Protein AF-A0A429VBU9-F1 (afdb_monomer_lite)

Structure (mmCIF, N/CA/C/O backbone):
data_AF-A0A429VBU9-F1
#
_entry.id   AF-A0A429VBU9-F1
#
loop_
_atom_site.group_PDB
_atom_site.id
_atom_site.type_symbol
_atom_site.label_atom_id
_atom_site.label_alt_id
_atom_site.label_comp_id
_atom_site.label_asym_id
_atom_site.label_entity_id
_atom_site.label_seq_id
_atom_site.pdbx_PDB_ins_code
_atom_site.Cartn_x
_atom_site.Cartn_y
_atom_site.Cartn_z
_atom_site.occupancy
_atom_site.B_iso_or_equiv
_atom_site.auth_seq_id
_atom_site.auth_comp_id
_atom_site.auth_asym_id
_atom_site.auth_atom_id
_atom_site.pdbx_PDB_model_num
ATOM 1 N N . MET A 1 1 ? -16.318 10.404 23.886 1.00 62.88 1 MET A N 1
ATOM 2 C CA . MET A 1 1 ? -15.379 9.603 23.080 1.00 62.88 1 MET A CA 1
ATOM 3 C C . MET A 1 1 ? -14.996 8.346 23.843 1.00 62.88 1 MET A C 1
ATOM 5 O O . MET A 1 1 ? -14.113 8.366 24.699 1.00 62.88 1 MET A O 1
ATOM 9 N N . ASN A 1 2 ? -15.727 7.277 23.570 1.00 84.94 2 ASN A N 1
ATOM 10 C CA . ASN A 1 2 ? -15.573 5.945 24.124 1.00 84.94 2 ASN A CA 1
ATOM 11 C C . ASN A 1 2 ? -14.373 5.230 23.487 1.00 84.94 2 ASN A C 1
ATOM 13 O O . ASN A 1 2 ? -13.855 5.623 22.441 1.00 84.94 2 ASN A O 1
ATOM 17 N N . LYS A 1 3 ? -13.912 4.152 24.127 1.00 84.88 3 LYS A N 1
ATOM 18 C CA . LYS A 1 3 ? -12.724 3.388 23.708 1.00 84.88 3 LYS A CA 1
ATOM 19 C C . LYS A 1 3 ? -12.797 2.904 22.251 1.00 84.88 3 LYS A C 1
ATOM 21 O O . LYS A 1 3 ? -11.778 2.919 21.572 1.00 84.88 3 LYS A O 1
ATOM 26 N N . GLN A 1 4 ? -13.977 2.504 21.776 1.00 85.94 4 GLN A N 1
ATOM 27 C CA . GLN A 1 4 ? -14.181 2.074 20.387 1.00 85.94 4 GLN A CA 1
ATOM 28 C C . GLN A 1 4 ? -14.011 3.225 19.396 1.00 85.94 4 GLN A C 1
ATOM 30 O O . GLN A 1 4 ? -13.299 3.055 18.417 1.00 85.94 4 GLN A O 1
ATOM 35 N N . GLU A 1 5 ? -14.572 4.405 19.676 1.00 86.31 5 GLU A N 1
ATOM 36 C CA . GLU A 1 5 ? -14.433 5.587 18.809 1.00 86.31 5 GLU A CA 1
ATOM 37 C C . GLU A 1 5 ? -12.957 5.973 18.620 1.00 86.31 5 GLU A C 1
ATOM 39 O O . GLU A 1 5 ? -12.538 6.292 17.514 1.00 86.31 5 GLU A O 1
ATOM 44 N N . ARG A 1 6 ? -12.134 5.845 19.672 1.00 88.25 6 ARG A N 1
ATOM 45 C CA . ARG A 1 6 ? -10.679 6.066 19.576 1.00 88.25 6 ARG A CA 1
ATOM 46 C C . ARG A 1 6 ? -9.987 5.051 18.668 1.00 88.25 6 ARG A C 1
ATOM 48 O O . ARG A 1 6 ? -9.113 5.425 17.900 1.00 88.25 6 ARG A O 1
ATOM 55 N N . LEU A 1 7 ? -10.363 3.775 18.763 1.00 88.88 7 LEU A N 1
ATOM 56 C CA . LEU A 1 7 ? -9.795 2.722 17.916 1.00 88.88 7 LEU A CA 1
ATOM 57 C C . LEU A 1 7 ? -10.203 2.899 16.449 1.00 88.88 7 LEU A C 1
ATOM 59 O O . LEU A 1 7 ? -9.385 2.645 15.571 1.00 88.88 7 LEU A O 1
ATOM 63 N N . TYR A 1 8 ? -11.428 3.368 16.193 1.00 86.75 8 TYR A N 1
ATOM 64 C CA . TYR A 1 8 ? -11.877 3.746 14.853 1.00 86.75 8 TYR A CA 1
ATOM 65 C C . TYR A 1 8 ? -11.050 4.902 14.292 1.00 86.75 8 TYR A C 1
ATOM 67 O O . TYR A 1 8 ? -10.500 4.769 13.206 1.00 86.75 8 TYR A O 1
ATOM 75 N N . GLN A 1 9 ? -10.877 5.986 15.053 1.00 89.94 9 GLN A N 1
ATOM 76 C CA . GLN A 1 9 ? -10.048 7.119 14.624 1.00 89.94 9 GLN A CA 1
ATOM 77 C C . GLN A 1 9 ? -8.598 6.709 14.346 1.00 89.94 9 GLN A C 1
ATOM 79 O O . GLN A 1 9 ? -8.028 7.121 13.343 1.00 89.94 9 GLN A O 1
ATOM 84 N N . GLN A 1 10 ? -8.016 5.852 15.190 1.00 90.25 10 GLN A N 1
ATOM 85 C CA . GLN A 1 10 ? -6.667 5.325 14.968 1.00 90.25 10 GLN A CA 1
ATOM 86 C C . GLN A 1 10 ? -6.577 4.460 13.706 1.00 90.25 10 GLN A C 1
ATOM 88 O O . GLN A 1 10 ? -5.595 4.552 12.976 1.00 90.25 10 GLN A O 1
ATOM 93 N N . ALA A 1 11 ? -7.585 3.625 13.437 1.00 89.12 11 ALA A N 1
ATOM 94 C CA . ALA A 1 11 ? -7.634 2.843 12.206 1.00 89.12 11 ALA A CA 1
ATOM 95 C C . ALA A 1 11 ? -7.727 3.757 10.975 1.00 89.12 11 ALA A C 1
ATOM 97 O O . ALA A 1 11 ? -6.965 3.572 10.033 1.00 89.12 11 ALA A O 1
ATOM 98 N N . GLU A 1 12 ? -8.596 4.771 11.004 1.00 90.56 12 GLU A N 1
ATOM 99 C CA . GLU A 1 12 ? -8.728 5.743 9.914 1.00 90.56 12 GLU A CA 1
ATOM 100 C C . GLU A 1 12 ? -7.442 6.536 9.670 1.00 90.56 12 GLU A C 1
ATOM 102 O O . GLU A 1 12 ? -7.082 6.781 8.521 1.00 90.56 12 GLU A O 1
ATOM 107 N N . GLU A 1 13 ? -6.740 6.938 10.728 1.00 92.50 13 GLU A N 1
ATOM 108 C CA . GLU A 1 13 ? -5.479 7.669 10.612 1.00 92.50 13 GLU A CA 1
ATOM 109 C C . GLU A 1 13 ? -4.388 6.806 9.967 1.00 92.50 13 GLU A C 1
ATOM 111 O O . GLU A 1 13 ? -3.753 7.240 9.006 1.00 92.50 13 GLU A O 1
ATOM 116 N N . LEU A 1 14 ? -4.261 5.546 10.392 1.00 93.69 14 LEU A N 1
ATOM 117 C CA . LEU A 1 14 ? -3.352 4.586 9.761 1.00 93.69 14 LEU A CA 1
ATOM 118 C C . LEU A 1 14 ? -3.740 4.283 8.307 1.00 93.69 14 LEU A C 1
ATOM 120 O O . LEU A 1 14 ? -2.869 4.139 7.455 1.00 93.69 14 LEU A O 1
ATOM 124 N N . GLU A 1 15 ? -5.036 4.203 7.992 1.00 92.81 15 GLU A N 1
ATOM 125 C CA . GLU A 1 15 ? -5.511 4.032 6.613 1.00 92.81 15 GLU A CA 1
ATOM 126 C C . GLU A 1 15 ? -5.174 5.242 5.729 1.00 92.81 15 GLU A C 1
ATOM 128 O O . GLU A 1 15 ? -4.880 5.073 4.542 1.00 92.81 15 GLU A O 1
ATOM 133 N N . ARG A 1 16 ? -5.203 6.465 6.274 1.00 93.00 16 ARG A N 1
ATOM 134 C CA . ARG A 1 16 ? -4.751 7.669 5.556 1.00 93.00 16 ARG A CA 1
ATOM 135 C C . ARG A 1 16 ? -3.245 7.642 5.337 1.00 93.00 16 ARG A C 1
ATOM 137 O O . ARG A 1 16 ? -2.806 7.890 4.218 1.00 93.00 16 ARG A O 1
ATOM 144 N N . GLU A 1 17 ? -2.473 7.297 6.363 1.00 94.25 17 GLU A N 1
ATOM 145 C CA . GLU A 1 17 ? -1.019 7.156 6.259 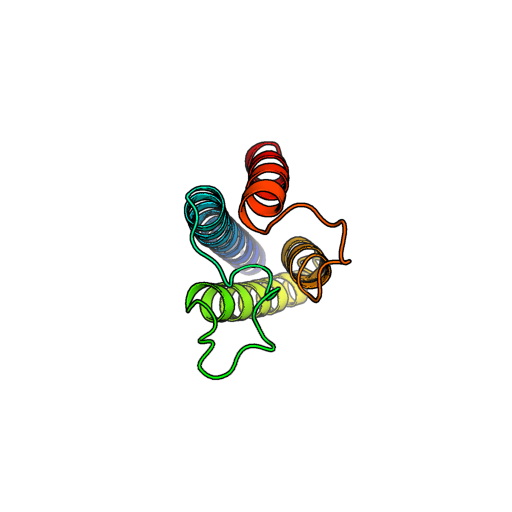1.00 94.25 17 GLU A CA 1
ATOM 146 C C . GLU A 1 17 ? -0.639 6.113 5.200 1.00 94.25 17 GLU A C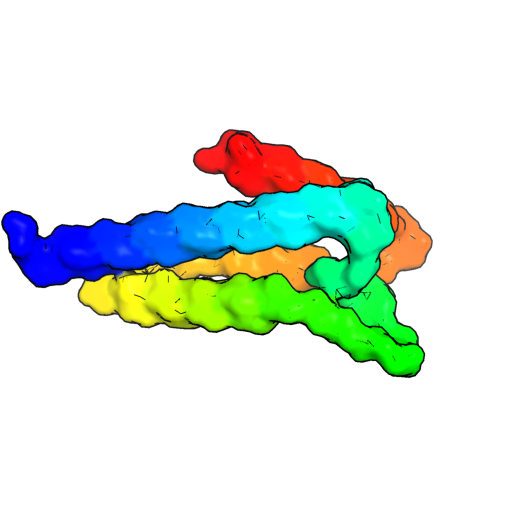 1
ATOM 148 O O . GLU A 1 17 ? 0.154 6.400 4.305 1.00 94.25 17 GLU A O 1
ATOM 153 N N . TYR A 1 18 ? -1.297 4.950 5.212 1.00 94.50 18 TYR A N 1
ATOM 154 C CA . TYR A 1 18 ? -1.120 3.916 4.194 1.00 94.50 18 TYR A CA 1
ATOM 155 C C . TYR A 1 18 ? -1.378 4.447 2.782 1.00 94.50 18 TYR A C 1
ATOM 157 O O . TYR A 1 18 ? -0.570 4.221 1.882 1.00 94.50 18 TYR A O 1
ATOM 165 N N . ARG A 1 19 ? -2.480 5.181 2.571 1.00 92.94 19 ARG A N 1
ATOM 166 C CA . ARG A 1 19 ? -2.793 5.774 1.260 1.00 92.94 19 ARG A CA 1
ATOM 167 C C . ARG A 1 19 ? -1.726 6.773 0.816 1.00 92.94 19 ARG A C 1
ATOM 169 O O . ARG A 1 19 ? -1.371 6.769 -0.359 1.00 92.94 19 ARG A O 1
ATOM 176 N N . ILE A 1 20 ? -1.196 7.596 1.721 1.00 93.75 20 ILE A N 1
ATOM 177 C CA . ILE A 1 20 ? -0.141 8.576 1.411 1.00 93.75 20 ILE A CA 1
ATOM 178 C C . ILE A 1 20 ? 1.150 7.869 0.991 1.00 93.75 20 ILE A C 1
ATOM 180 O O . ILE A 1 20 ? 1.721 8.213 -0.048 1.00 93.75 20 ILE A O 1
ATOM 184 N N . VAL A 1 21 ? 1.583 6.861 1.757 1.00 93.62 21 VAL A N 1
ATOM 185 C CA . VAL A 1 21 ? 2.782 6.069 1.441 1.00 93.62 21 VAL A CA 1
ATOM 186 C C . VAL A 1 21 ? 2.605 5.361 0.098 1.00 93.62 21 VAL A C 1
ATOM 188 O O . VAL A 1 21 ? 3.476 5.457 -0.763 1.00 93.62 21 VAL A O 1
ATOM 191 N N . LEU A 1 22 ? 1.450 4.725 -0.124 1.00 93.69 22 LEU A N 1
ATOM 192 C CA . LEU A 1 22 ? 1.160 4.016 -1.370 1.00 93.69 22 LEU A CA 1
ATOM 193 C C . LEU A 1 22 ? 1.143 4.969 -2.570 1.00 93.69 22 LEU A C 1
ATOM 195 O O . LEU A 1 22 ? 1.766 4.686 -3.586 1.00 93.69 22 LEU A O 1
ATOM 199 N N . THR A 1 23 ? 0.467 6.111 -2.456 1.00 93.31 23 THR A N 1
ATOM 200 C CA . THR A 1 23 ? 0.361 7.104 -3.540 1.00 93.31 23 THR A CA 1
ATOM 201 C C . THR A 1 23 ? 1.726 7.695 -3.883 1.00 93.31 23 THR A C 1
ATOM 203 O O . THR A 1 23 ? 2.052 7.846 -5.058 1.00 93.31 23 THR A O 1
ATOM 206 N N . THR A 1 24 ? 2.552 7.980 -2.872 1.00 92.50 24 THR A N 1
ATOM 207 C CA . THR A 1 24 ? 3.929 8.456 -3.073 1.00 92.50 24 THR A CA 1
ATOM 208 C C . THR A 1 24 ? 4.758 7.414 -3.815 1.00 92.50 24 THR A C 1
ATOM 210 O O . THR A 1 24 ? 5.330 7.723 -4.858 1.00 92.50 24 THR A O 1
ATOM 213 N N . ALA A 1 25 ? 4.743 6.165 -3.342 1.00 91.50 25 ALA A N 1
ATOM 214 C CA . ALA A 1 25 ? 5.483 5.077 -3.970 1.00 91.50 25 ALA A CA 1
ATOM 215 C C . ALA A 1 25 ? 5.030 4.834 -5.422 1.00 91.50 25 ALA A C 1
ATOM 217 O O . ALA A 1 25 ? 5.860 4.678 -6.319 1.00 91.50 25 ALA A O 1
ATOM 218 N N . LEU A 1 26 ? 3.716 4.853 -5.678 1.00 92.00 26 LEU A N 1
ATOM 219 C CA . LEU A 1 26 ? 3.141 4.724 -7.020 1.00 92.00 26 LEU A CA 1
ATOM 220 C C . LEU A 1 26 ? 3.554 5.880 -7.934 1.00 92.00 26 LEU A C 1
ATOM 222 O O . LEU A 1 26 ? 3.907 5.641 -9.084 1.00 92.00 26 LEU A O 1
ATOM 226 N N . SER A 1 27 ? 3.548 7.116 -7.434 1.00 91.94 27 SER A N 1
ATOM 227 C CA . SER A 1 27 ? 3.982 8.296 -8.191 1.00 91.94 27 SER A CA 1
ATOM 228 C C . SER A 1 27 ? 5.454 8.190 -8.598 1.00 91.94 27 SER A C 1
ATOM 230 O O . SER A 1 27 ? 5.810 8.420 -9.752 1.00 91.94 27 SER A O 1
ATOM 232 N N . GLU A 1 28 ? 6.320 7.762 -7.679 1.00 90.75 28 GLU A N 1
ATOM 233 C CA . GLU A 1 28 ? 7.739 7.551 -7.969 1.00 90.75 28 GLU A CA 1
ATOM 234 C C . GLU A 1 28 ? 7.955 6.393 -8.951 1.00 90.75 28 GLU A C 1
ATOM 236 O O . GLU A 1 28 ? 8.826 6.470 -9.819 1.00 90.75 28 GLU A O 1
ATOM 241 N N . CYS A 1 29 ? 7.135 5.342 -8.866 1.00 89.81 29 CYS A N 1
ATOM 242 C CA . CYS A 1 29 ? 7.160 4.242 -9.823 1.00 89.81 29 CYS A CA 1
ATOM 243 C C . CYS A 1 29 ? 6.706 4.681 -11.224 1.00 89.81 29 CYS A C 1
ATOM 245 O O . CYS A 1 29 ? 7.379 4.389 -12.214 1.00 89.81 29 CYS A O 1
ATOM 247 N N . ALA A 1 30 ? 5.640 5.480 -11.309 1.00 88.75 30 ALA A N 1
ATOM 248 C CA . ALA A 1 30 ? 5.184 6.113 -12.546 1.00 88.75 30 ALA A CA 1
ATOM 249 C C . ALA A 1 30 ? 6.248 7.051 -13.144 1.00 88.75 30 ALA A C 1
ATOM 251 O O . ALA A 1 30 ? 6.415 7.103 -14.361 1.00 88.75 30 ALA A O 1
ATOM 252 N N . ALA A 1 31 ? 7.035 7.727 -12.300 1.00 87.62 31 ALA A N 1
ATOM 253 C CA . ALA A 1 31 ? 8.172 8.551 -12.715 1.00 87.62 31 ALA A CA 1
ATOM 254 C C . ALA A 1 31 ? 9.398 7.739 -13.185 1.00 87.62 31 ALA A C 1
ATOM 256 O O . ALA A 1 31 ? 10.394 8.323 -13.613 1.00 87.62 31 ALA A O 1
ATOM 257 N N . GLY A 1 32 ? 9.339 6.404 -13.128 1.00 83.62 32 GLY A N 1
ATOM 258 C CA . GLY A 1 32 ? 10.391 5.518 -13.618 1.00 83.62 32 GLY A CA 1
ATOM 259 C C . GLY A 1 32 ? 11.250 4.877 -12.531 1.00 83.62 32 GLY A C 1
ATOM 260 O O . GLY A 1 32 ? 12.324 4.373 -12.858 1.00 83.62 32 GLY A O 1
ATOM 261 N N . ARG A 1 33 ? 10.817 4.859 -11.260 1.00 82.62 33 ARG A N 1
ATOM 262 C CA . ARG A 1 33 ? 11.398 3.973 -10.235 1.00 82.62 33 ARG A CA 1
ATOM 263 C C . ARG A 1 33 ? 10.878 2.547 -10.429 1.00 82.62 33 ARG A C 1
ATOM 265 O O . ARG A 1 33 ? 9.681 2.327 -10.561 1.00 82.62 33 ARG A O 1
ATOM 272 N N . TRP A 1 34 ? 11.776 1.570 -10.417 1.00 79.75 34 TRP A N 1
ATOM 273 C CA . TRP A 1 34 ? 11.425 0.156 -10.573 1.00 79.75 34 TRP A CA 1
ATOM 274 C C . TRP A 1 34 ? 11.532 -0.569 -9.230 1.00 79.75 34 TRP A C 1
ATOM 276 O O . TRP A 1 34 ? 12.319 -0.174 -8.372 1.00 79.75 34 TRP A O 1
ATOM 286 N N . GLY A 1 35 ? 10.757 -1.637 -9.067 1.00 81.38 35 GLY A N 1
ATOM 287 C CA . GLY A 1 35 ? 10.735 -2.507 -7.895 1.00 81.38 35 GLY A CA 1
ATOM 288 C C . GLY A 1 35 ? 9.476 -2.411 -7.035 1.00 81.38 35 GLY A C 1
ATOM 289 O O . GLY A 1 35 ? 9.310 -3.167 -6.081 1.00 81.38 35 GLY A O 1
ATOM 290 N N . LEU A 1 36 ? 8.533 -1.528 -7.356 1.00 85.44 36 LEU A N 1
ATOM 291 C CA . LEU A 1 36 ? 7.298 -1.470 -6.572 1.00 85.44 36 LEU A CA 1
ATOM 292 C C . LEU A 1 36 ? 6.421 -2.708 -6.822 1.00 85.44 36 LEU A C 1
ATOM 294 O O . LEU A 1 36 ? 5.869 -3.286 -5.885 1.00 85.44 36 LEU A O 1
ATOM 298 N N . PHE A 1 37 ? 6.344 -3.155 -8.079 1.00 85.94 37 PHE A N 1
ATOM 299 C CA . PHE A 1 37 ? 5.549 -4.322 -8.471 1.00 85.94 37 PHE A CA 1
ATOM 300 C C . PHE A 1 37 ? 6.343 -5.630 -8.502 1.00 85.94 37 PHE A C 1
ATOM 302 O O . PHE A 1 37 ? 5.747 -6.705 -8.533 1.00 85.94 37 PHE A O 1
ATOM 309 N N . GLY A 1 38 ? 7.671 -5.564 -8.390 1.00 79.00 38 GLY A N 1
ATOM 310 C CA . GLY A 1 38 ? 8.526 -6.745 -8.285 1.00 79.00 38 GLY A CA 1
ATOM 311 C C . GLY A 1 38 ? 8.753 -7.463 -9.615 1.00 79.00 38 GLY A C 1
ATOM 312 O O . GLY A 1 38 ? 9.144 -8.628 -9.614 1.00 79.00 38 GLY A O 1
ATOM 313 N N . HIS A 1 39 ? 8.578 -6.791 -10.760 1.00 77.69 39 HIS A N 1
ATOM 314 C CA . HIS A 1 39 ? 8.871 -7.386 -12.073 1.00 77.69 39 HIS A CA 1
ATOM 315 C C . HIS A 1 39 ? 10.345 -7.805 -12.175 1.00 77.69 39 HIS A C 1
ATOM 317 O O . HIS A 1 39 ? 10.677 -8.807 -12.809 1.00 77.69 39 HIS A O 1
ATOM 323 N N . ASN A 1 40 ? 11.217 -7.075 -11.478 1.00 70.75 40 ASN A N 1
ATOM 324 C CA . ASN A 1 40 ? 12.658 -7.292 -11.423 1.00 70.75 40 ASN A CA 1
ATOM 325 C C . ASN A 1 40 ? 13.127 -8.102 -10.203 1.00 70.75 40 ASN A C 1
ATOM 327 O O . ASN A 1 40 ? 14.332 -8.221 -10.010 1.00 70.75 40 ASN A O 1
ATOM 331 N N . GLU A 1 41 ? 12.229 -8.689 -9.401 1.00 69.31 41 GLU A N 1
ATOM 332 C CA . GLU A 1 41 ? 12.607 -9.458 -8.195 1.00 69.31 41 GLU A CA 1
ATOM 333 C C . GLU A 1 41 ? 13.550 -10.638 -8.508 1.00 69.31 41 GLU A C 1
ATOM 335 O O . GLU A 1 41 ? 14.349 -11.059 -7.678 1.00 69.31 41 GLU A O 1
ATOM 340 N N . HIS A 1 42 ? 13.509 -11.130 -9.748 1.00 69.44 42 HIS A N 1
ATOM 341 C CA . HIS A 1 42 ? 14.375 -12.192 -10.253 1.00 69.44 42 HIS A CA 1
ATOM 342 C C . HIS A 1 42 ? 15.790 -11.726 -10.658 1.00 69.44 42 HIS A C 1
ATOM 344 O O . HIS A 1 42 ? 16.626 -12.563 -11.003 1.00 69.44 42 HIS A O 1
ATOM 350 N N . LEU A 1 43 ? 16.073 -10.418 -10.665 1.00 70.38 43 LEU A N 1
ATOM 351 C CA . LEU A 1 43 ? 17.391 -9.881 -11.005 1.00 70.38 43 LEU A CA 1
ATOM 352 C C . LEU A 1 43 ? 18.323 -9.938 -9.785 1.00 70.38 43 LEU A C 1
ATOM 354 O O . LEU A 1 43 ? 17.988 -9.484 -8.692 1.00 70.38 43 LEU A O 1
ATOM 358 N N . HIS A 1 44 ? 19.533 -10.469 -9.973 1.00 65.12 44 HIS A N 1
ATOM 359 C CA . HIS A 1 44 ? 20.551 -10.503 -8.921 1.00 65.12 44 HIS A CA 1
ATOM 360 C C . HIS A 1 44 ? 20.941 -9.082 -8.479 1.00 65.12 44 HIS A C 1
ATOM 362 O O . HIS A 1 44 ? 21.333 -8.262 -9.306 1.00 65.12 44 HIS A O 1
ATOM 368 N N . GLY A 1 45 ? 20.869 -8.813 -7.171 1.00 67.44 45 GLY A N 1
ATOM 369 C CA . GLY A 1 45 ? 21.153 -7.491 -6.592 1.00 67.44 45 GLY A CA 1
ATOM 370 C C . GLY A 1 45 ? 19.937 -6.565 -6.503 1.00 67.44 45 GLY A C 1
ATOM 371 O O . GLY A 1 45 ? 20.090 -5.400 -6.149 1.00 67.44 45 GLY A O 1
ATOM 372 N N . TYR A 1 46 ? 18.741 -7.070 -6.811 1.00 70.38 46 TYR A N 1
ATOM 373 C CA . TYR A 1 46 ? 17.496 -6.350 -6.592 1.00 70.38 46 TYR A CA 1
ATOM 374 C C . TYR A 1 46 ? 17.243 -6.114 -5.096 1.00 70.38 46 TYR A C 1
ATOM 376 O O . TYR A 1 46 ? 17.187 -7.058 -4.306 1.00 70.38 46 TYR A O 1
ATOM 384 N N . GLU A 1 47 ? 17.050 -4.850 -4.722 1.00 74.81 47 GLU A N 1
ATOM 385 C CA . GLU A 1 47 ? 16.611 -4.452 -3.389 1.00 74.81 47 GLU A CA 1
ATOM 386 C C . GLU A 1 47 ? 15.171 -3.948 -3.475 1.00 74.81 47 GLU A C 1
ATOM 388 O O . GLU A 1 47 ? 14.842 -3.070 -4.276 1.00 74.81 47 GLU A O 1
ATOM 393 N N . SER A 1 48 ? 14.295 -4.541 -2.665 1.00 77.94 48 SER A N 1
ATOM 394 C CA . SER A 1 48 ? 12.903 -4.107 -2.596 1.00 77.94 48 SER A CA 1
ATOM 395 C C . SER A 1 48 ? 12.828 -2.690 -2.020 1.00 77.94 48 SER A C 1
ATOM 397 O O . SER A 1 48 ? 13.473 -2.435 -1.000 1.00 77.94 48 SER A O 1
ATOM 399 N N . PRO A 1 49 ? 12.013 -1.792 -2.600 1.00 85.19 49 PRO A N 1
ATOM 400 C CA . PRO A 1 49 ? 11.799 -0.465 -2.040 1.00 85.19 49 PRO A CA 1
ATOM 401 C C . PRO A 1 49 ? 11.362 -0.538 -0.570 1.00 85.19 49 PRO A C 1
ATOM 403 O O . PRO A 1 49 ? 10.529 -1.375 -0.200 1.00 85.19 49 PRO A O 1
ATOM 406 N N . LYS A 1 50 ? 11.913 0.340 0.278 1.00 88.06 50 LYS A N 1
ATOM 407 C CA . LYS A 1 50 ? 11.611 0.382 1.721 1.00 88.06 50 LYS A CA 1
ATOM 408 C C . LYS A 1 50 ? 10.111 0.563 1.976 1.00 88.06 50 LYS A C 1
ATOM 410 O O . LYS A 1 50 ? 9.569 0.010 2.934 1.00 88.06 50 LYS A O 1
ATOM 415 N N . GLU A 1 51 ? 9.441 1.284 1.087 1.00 90.31 51 GLU A N 1
ATOM 416 C CA . GLU A 1 51 ? 8.015 1.577 1.108 1.00 90.31 51 GLU A CA 1
ATOM 417 C C . GLU A 1 51 ? 7.176 0.295 1.172 1.00 90.31 51 GLU A C 1
ATOM 419 O O . GLU A 1 51 ? 6.152 0.278 1.843 1.00 90.31 51 GLU A O 1
ATOM 424 N N . LEU A 1 52 ? 7.618 -0.817 0.570 1.00 89.19 52 LEU A N 1
ATOM 425 C CA . LEU A 1 52 ? 6.918 -2.105 0.674 1.00 89.19 52 LEU A CA 1
ATOM 426 C C . LEU A 1 52 ? 6.897 -2.646 2.109 1.00 89.19 52 LEU A C 1
ATOM 428 O O . LEU A 1 52 ? 5.898 -3.221 2.551 1.00 89.19 52 LEU A O 1
ATOM 432 N N . GLY A 1 53 ? 7.994 -2.459 2.845 1.00 90.56 53 GLY A N 1
ATOM 433 C CA . GLY A 1 53 ? 8.076 -2.802 4.262 1.00 90.56 53 GLY A CA 1
ATOM 434 C C . GLY A 1 53 ? 7.156 -1.923 5.105 1.00 90.56 53 GLY A C 1
ATOM 435 O O . GLY A 1 53 ? 6.408 -2.439 5.939 1.00 90.56 53 GLY A O 1
ATOM 436 N N . ASP A 1 54 ? 7.158 -0.617 4.835 1.00 92.50 54 ASP A N 1
ATOM 437 C CA . ASP A 1 54 ? 6.308 0.356 5.528 1.00 92.50 54 ASP A CA 1
ATOM 438 C C . ASP A 1 54 ? 4.815 0.073 5.267 1.00 92.50 54 ASP A C 1
ATOM 440 O O . ASP A 1 54 ? 4.024 -0.013 6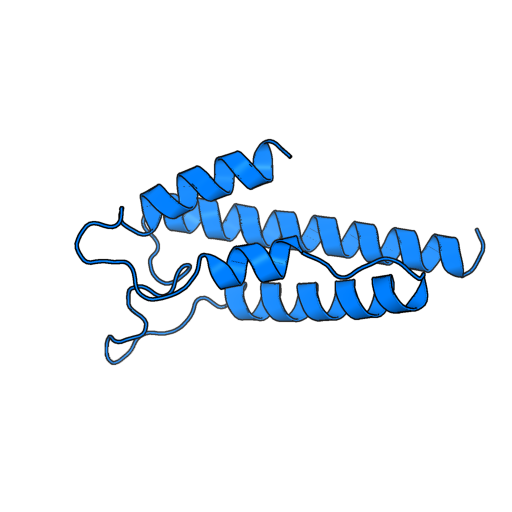.208 1.00 92.50 54 ASP A O 1
ATOM 444 N N . LEU A 1 55 ? 4.431 -0.194 4.013 1.00 93.75 55 LEU A N 1
ATOM 445 C CA . LEU A 1 55 ? 3.069 -0.576 3.623 1.00 93.75 55 LEU A CA 1
ATOM 446 C C . LEU A 1 55 ? 2.617 -1.859 4.323 1.00 93.75 55 LEU A C 1
ATOM 448 O O . LEU A 1 55 ? 1.514 -1.905 4.870 1.00 93.75 55 LEU A O 1
ATOM 452 N N . ARG A 1 56 ? 3.466 -2.894 4.369 1.00 93.44 56 ARG A N 1
ATOM 453 C CA . ARG A 1 56 ? 3.154 -4.144 5.078 1.00 93.44 56 ARG A CA 1
ATOM 454 C C . ARG A 1 56 ? 2.957 -3.906 6.576 1.00 93.44 56 ARG A C 1
ATOM 456 O O . ARG A 1 56 ? 2.017 -4.445 7.164 1.00 93.44 56 ARG A O 1
ATOM 463 N N . ALA A 1 57 ? 3.818 -3.105 7.201 1.00 93.94 57 ALA A N 1
ATOM 464 C CA . ALA A 1 57 ? 3.715 -2.780 8.622 1.00 93.94 57 ALA A CA 1
ATOM 465 C C . ALA A 1 57 ? 2.423 -2.008 8.939 1.00 93.94 57 ALA A C 1
ATOM 467 O O . ALA A 1 57 ? 1.713 -2.356 9.890 1.00 93.94 57 ALA A O 1
ATOM 468 N N . LEU A 1 58 ? 2.084 -1.017 8.109 1.00 94.69 58 LEU A N 1
ATOM 469 C CA . LEU A 1 58 ? 0.852 -0.238 8.215 1.00 94.69 58 LEU A CA 1
ATOM 470 C C . LEU A 1 58 ? -0.387 -1.118 8.017 1.00 94.69 58 LEU A C 1
ATOM 472 O O . LEU A 1 58 ? -1.277 -1.105 8.863 1.00 94.69 58 LEU A O 1
ATOM 476 N N . ALA A 1 59 ? -0.423 -1.962 6.983 1.00 94.06 59 ALA A N 1
ATOM 477 C CA . ALA A 1 59 ? -1.535 -2.881 6.739 1.00 94.06 59 ALA A CA 1
ATOM 478 C C . ALA A 1 59 ? -1.770 -3.845 7.913 1.00 94.06 59 ALA A C 1
ATOM 480 O O . ALA A 1 59 ? -2.906 -4.056 8.345 1.00 94.06 59 ALA A O 1
ATOM 481 N N . GLN A 1 60 ? -0.696 -4.393 8.493 1.00 94.19 60 GLN A N 1
ATOM 482 C CA . GLN A 1 60 ? -0.795 -5.222 9.694 1.00 94.19 60 GLN A CA 1
ATOM 483 C C . GLN A 1 60 ? -1.328 -4.431 10.893 1.00 94.19 60 GLN A C 1
ATOM 485 O O . GLN A 1 60 ? -2.137 -4.957 11.660 1.00 94.19 60 GLN A O 1
ATOM 490 N N . ALA A 1 61 ? -0.892 -3.182 11.076 1.00 93.88 61 ALA A N 1
ATOM 491 C CA . ALA A 1 61 ? -1.410 -2.323 12.133 1.00 93.88 61 ALA A CA 1
ATOM 492 C C . ALA A 1 61 ? -2.909 -2.054 11.941 1.00 93.88 61 ALA A C 1
ATOM 494 O O . ALA A 1 61 ? -3.681 -2.334 12.859 1.00 93.88 61 ALA A O 1
ATOM 495 N N . ILE A 1 62 ? -3.325 -1.624 10.748 1.00 93.75 62 ILE A N 1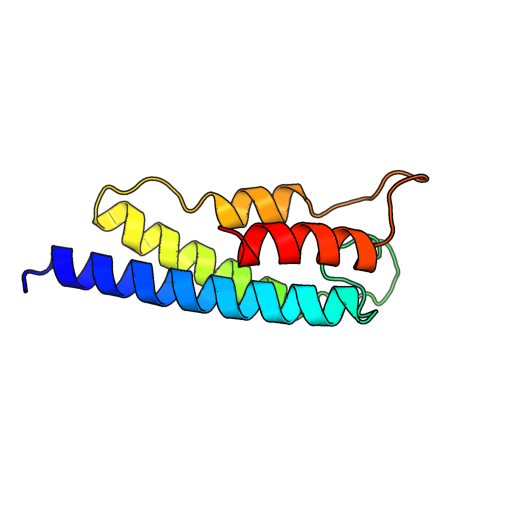
ATOM 496 C CA . ILE A 1 62 ? -4.728 -1.374 10.385 1.00 93.75 62 ILE A CA 1
ATOM 497 C C . ILE A 1 62 ? -5.581 -2.611 10.678 1.00 93.75 62 ILE A C 1
ATOM 499 O O . ILE A 1 62 ? -6.577 -2.513 11.394 1.00 93.75 62 ILE A O 1
ATOM 503 N N . ASN A 1 63 ? -5.161 -3.792 10.215 1.00 93.44 63 ASN A N 1
ATOM 504 C CA . ASN A 1 63 ? -5.883 -5.043 10.458 1.00 93.44 63 ASN A CA 1
ATOM 505 C C . ASN A 1 63 ? -6.028 -5.363 11.953 1.00 93.44 63 ASN A C 1
ATOM 507 O O . ASN A 1 63 ? -7.102 -5.779 12.389 1.00 93.44 63 ASN A O 1
ATOM 511 N N . ARG A 1 64 ? -4.995 -5.115 12.773 1.00 92.31 64 ARG A N 1
ATOM 512 C CA . ARG A 1 64 ? -5.091 -5.285 14.235 1.00 92.31 64 ARG A CA 1
ATOM 513 C C . ARG A 1 64 ? -6.116 -4.342 14.864 1.00 92.31 64 ARG A C 1
ATOM 515 O O . ARG A 1 64 ? -6.811 -4.754 15.793 1.00 92.31 64 ARG A O 1
ATOM 522 N N . PHE A 1 65 ? -6.205 -3.094 14.404 1.00 90.69 65 PHE A N 1
ATOM 523 C CA . PHE A 1 65 ? -7.193 -2.139 14.912 1.00 90.69 65 PHE A CA 1
ATOM 524 C C . PHE A 1 65 ? -8.606 -2.485 14.440 1.00 90.69 65 PHE A C 1
ATOM 526 O O . PHE A 1 65 ? -9.500 -2.599 15.278 1.00 90.69 65 PHE A O 1
ATOM 533 N N . ARG A 1 66 ? -8.790 -2.757 13.143 1.00 90.94 66 ARG A N 1
ATOM 534 C CA . ARG A 1 66 ? -10.069 -3.169 12.545 1.00 90.94 66 ARG A CA 1
ATOM 535 C C . ARG A 1 66 ? -10.648 -4.421 13.201 1.00 90.94 66 ARG A C 1
ATOM 537 O O . ARG A 1 66 ? -11.808 -4.409 13.610 1.00 90.94 66 ARG A O 1
ATOM 544 N N . ALA A 1 67 ? -9.823 -5.442 13.439 1.00 91.06 67 ALA A N 1
ATOM 545 C CA . ALA A 1 67 ? -10.244 -6.654 14.141 1.00 91.06 67 ALA A CA 1
ATOM 546 C C . ALA A 1 67 ? -10.767 -6.372 15.563 1.00 91.06 67 ALA A C 1
ATOM 548 O O . ALA A 1 67 ? -11.728 -6.996 16.005 1.00 91.06 67 ALA A O 1
ATOM 549 N N . ARG A 1 68 ? -10.181 -5.401 16.281 1.00 88.94 68 ARG A N 1
ATOM 550 C CA . ARG A 1 68 ? -10.624 -5.015 17.637 1.00 88.94 68 ARG A CA 1
ATOM 551 C C . ARG A 1 68 ? -11.958 -4.272 17.656 1.00 88.94 68 ARG A C 1
ATOM 553 O O . ARG A 1 68 ? -12.613 -4.263 18.695 1.00 88.94 68 ARG A O 1
ATOM 560 N N . VAL A 1 69 ? -12.339 -3.633 16.551 1.00 87.25 69 VAL A N 1
ATOM 561 C CA . VAL A 1 69 ? -13.609 -2.901 16.423 1.00 87.25 69 VAL A CA 1
ATOM 562 C C . VAL A 1 69 ? -14.668 -3.662 15.621 1.00 87.25 69 VAL A C 1
ATOM 564 O O . VAL A 1 69 ? -15.774 -3.154 15.457 1.00 87.25 69 VAL A O 1
ATOM 567 N N . GLY A 1 70 ? -14.360 -4.885 15.173 1.00 86.19 70 GLY A N 1
ATOM 568 C CA . GLY A 1 70 ? -15.277 -5.732 14.405 1.00 86.19 70 GLY A CA 1
ATOM 569 C C . GLY A 1 70 ? -15.418 -5.331 12.934 1.00 86.19 70 GLY A C 1
ATOM 570 O O . GLY A 1 70 ? -16.415 -5.674 12.307 1.00 86.19 70 GLY A O 1
ATOM 571 N N . VAL A 1 71 ? -14.443 -4.603 12.384 1.00 86.38 71 VAL A N 1
ATOM 572 C CA . VAL A 1 71 ? -14.384 -4.230 10.964 1.00 86.38 71 VAL A CA 1
ATOM 573 C C . VAL A 1 71 ? -13.603 -5.296 10.195 1.00 86.38 71 VAL A C 1
ATOM 575 O O . VAL A 1 71 ? -12.607 -5.825 10.692 1.00 86.38 71 VAL A O 1
ATOM 578 N N . GLY A 1 72 ? -14.058 -5.612 8.979 1.00 83.81 72 GLY A N 1
ATOM 579 C CA . GLY A 1 72 ? -13.402 -6.572 8.087 1.00 83.81 72 GLY A CA 1
ATOM 580 C C . GLY A 1 72 ? -11.970 -6.172 7.693 1.00 83.81 72 GLY A C 1
ATOM 581 O O . GLY A 1 72 ? -11.556 -5.035 7.928 1.00 83.81 72 GLY A O 1
ATOM 582 N N . PRO A 1 73 ? -11.195 -7.088 7.089 1.00 88.31 73 PRO A N 1
ATOM 583 C CA . PRO A 1 73 ? -9.789 -6.857 6.765 1.00 88.31 73 PRO A CA 1
ATOM 584 C C . PRO A 1 73 ? -9.585 -5.680 5.803 1.00 88.31 73 PRO A C 1
ATOM 586 O O . PRO A 1 73 ? -10.495 -5.237 5.100 1.00 88.31 73 PRO A O 1
ATOM 589 N N . PHE A 1 74 ? -8.373 -5.140 5.800 1.00 90.25 74 PHE A N 1
ATOM 590 C CA . PHE A 1 74 ? -7.965 -4.039 4.943 1.00 90.25 74 PHE A CA 1
ATOM 591 C C . PHE A 1 74 ? -7.634 -4.523 3.526 1.00 90.25 74 PHE A C 1
ATOM 593 O O . PHE A 1 74 ? -6.477 -4.763 3.188 1.00 90.25 74 PHE A O 1
ATOM 600 N N . SER A 1 75 ? -8.672 -4.625 2.695 1.00 89.88 75 SER A N 1
ATOM 601 C CA . SER A 1 75 ? -8.594 -5.179 1.337 1.00 89.88 75 SER A CA 1
ATOM 602 C C . SER A 1 75 ? -7.634 -4.438 0.406 1.00 89.88 75 SER A C 1
ATOM 604 O O . SER A 1 75 ? -7.050 -5.061 -0.470 1.00 89.88 75 SER A O 1
ATOM 606 N N . LEU A 1 76 ? -7.403 -3.134 0.609 1.00 90.88 76 LEU A N 1
ATOM 607 C CA . LEU A 1 76 ? -6.525 -2.354 -0.270 1.00 90.88 76 LEU A CA 1
ATOM 608 C C . LEU A 1 76 ? -5.091 -2.907 -0.309 1.00 90.88 76 LEU A C 1
ATOM 610 O O . LEU A 1 76 ? -4.455 -2.874 -1.360 1.00 90.88 76 LEU A O 1
ATOM 614 N N . HIS A 1 77 ? -4.580 -3.415 0.818 1.00 91.94 77 HIS A N 1
ATOM 615 C CA . HIS A 1 77 ? -3.251 -4.026 0.844 1.00 91.94 77 HIS A CA 1
ATOM 616 C C . HIS A 1 77 ? -3.218 -5.360 0.106 1.00 91.94 77 HIS A C 1
ATOM 618 O O . HIS A 1 77 ? -2.308 -5.583 -0.686 1.00 91.94 77 HIS A O 1
ATOM 624 N N . ASP A 1 78 ? -4.225 -6.205 0.316 1.00 90.12 78 ASP A N 1
ATOM 625 C CA . ASP A 1 78 ? -4.316 -7.506 -0.349 1.00 90.12 78 ASP A CA 1
ATOM 626 C C . ASP A 1 78 ? -4.449 -7.341 -1.869 1.00 90.12 78 ASP A C 1
ATOM 628 O O . ASP A 1 78 ? -3.793 -8.040 -2.637 1.00 90.12 78 ASP A O 1
ATOM 632 N N . GLU A 1 79 ? -5.248 -6.372 -2.314 1.00 91.25 79 GLU A N 1
ATOM 633 C CA . GLU A 1 79 ? -5.397 -6.045 -3.731 1.00 91.25 79 GLU A CA 1
ATOM 634 C C . GLU A 1 79 ? -4.102 -5.497 -4.340 1.00 91.25 79 GLU A C 1
ATOM 636 O O . GLU A 1 79 ? -3.784 -5.815 -5.486 1.00 91.25 79 GLU A O 1
ATOM 641 N N . PHE A 1 80 ? -3.359 -4.672 -3.593 1.00 90.75 80 PHE A N 1
ATOM 642 C CA . PHE A 1 80 ? -2.067 -4.158 -4.042 1.00 90.75 80 PHE A CA 1
ATOM 643 C C . PHE A 1 80 ? -1.039 -5.285 -4.156 1.00 90.75 80 PHE A C 1
ATOM 645 O O . PHE A 1 80 ? -0.414 -5.421 -5.202 1.00 90.75 80 PHE A O 1
ATOM 652 N N . GLU A 1 81 ? -0.909 -6.133 -3.133 1.00 88.56 81 GLU A N 1
ATOM 653 C CA . GLU A 1 81 ? -0.019 -7.299 -3.166 1.00 88.56 81 GLU A CA 1
ATOM 654 C C . GLU A 1 81 ? -0.400 -8.266 -4.296 1.00 88.56 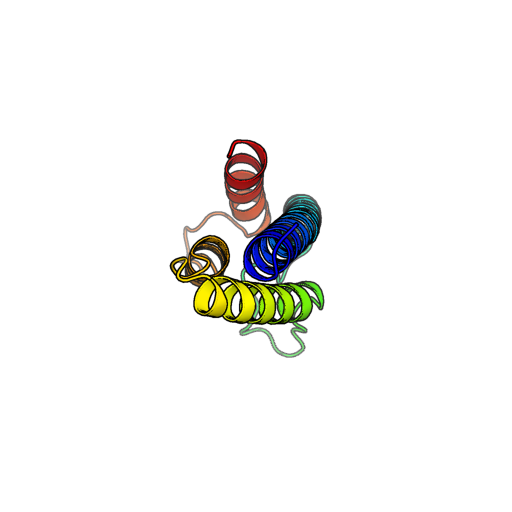81 GLU A C 1
ATOM 656 O O . GLU A 1 81 ? 0.488 -8.790 -4.959 1.00 88.56 81 GLU A O 1
ATOM 661 N N . ALA A 1 82 ? -1.694 -8.457 -4.577 1.00 86.94 82 ALA A N 1
ATOM 662 C CA . ALA A 1 82 ? -2.162 -9.286 -5.690 1.00 86.94 82 ALA A CA 1
ATOM 663 C C . ALA A 1 82 ? -1.831 -8.704 -7.074 1.00 86.94 82 ALA A C 1
ATOM 665 O O . ALA A 1 82 ? -1.743 -9.451 -8.046 1.00 86.94 82 ALA A O 1
ATOM 666 N N . ALA A 1 83 ? -1.654 -7.385 -7.181 1.00 86.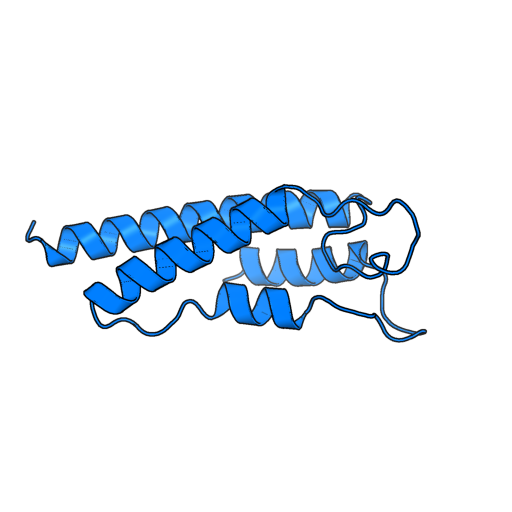25 83 ALA A N 1
ATOM 667 C CA . ALA A 1 83 ? -1.167 -6.758 -8.405 1.00 86.25 83 ALA A CA 1
ATOM 668 C C . ALA A 1 83 ? 0.359 -6.810 -8.543 1.00 86.25 83 ALA A C 1
ATOM 670 O O . ALA A 1 83 ? 0.873 -6.538 -9.627 1.00 86.25 83 ALA A O 1
ATOM 671 N N . ARG A 1 84 ? 1.092 -7.142 -7.476 1.00 86.88 84 ARG A N 1
ATOM 672 C CA . ARG A 1 84 ? 2.534 -7.393 -7.546 1.00 86.88 84 ARG A CA 1
ATOM 673 C C . ARG A 1 84 ? 2.797 -8.801 -8.079 1.00 86.88 84 ARG A C 1
ATOM 675 O O . ARG A 1 84 ? 1.979 -9.706 -7.937 1.00 86.88 84 ARG A O 1
ATOM 682 N N . GLY A 1 85 ? 3.977 -8.999 -8.654 1.00 75.44 85 GLY A N 1
ATOM 683 C CA . GLY A 1 85 ? 4.435 -10.298 -9.133 1.00 75.44 85 GLY A CA 1
ATOM 684 C C . GLY A 1 85 ? 4.958 -10.251 -10.558 1.00 75.44 85 GLY A C 1
ATOM 685 O O . GLY A 1 85 ? 5.196 -9.192 -11.133 1.00 75.44 85 GLY A O 1
ATOM 686 N N . ARG A 1 86 ? 5.189 -11.431 -11.134 1.00 64.38 86 ARG A N 1
ATOM 687 C CA . ARG A 1 86 ? 5.776 -11.535 -12.468 1.00 64.38 86 ARG A CA 1
ATOM 688 C C . ARG A 1 86 ? 4.771 -11.065 -13.517 1.00 64.38 86 ARG A C 1
ATOM 690 O O . ARG A 1 86 ? 3.792 -11.754 -13.783 1.00 64.38 86 ARG A O 1
ATOM 697 N N . ALA A 1 87 ? 5.059 -9.928 -14.136 1.00 67.81 87 ALA A N 1
ATOM 698 C CA . ALA A 1 87 ? 4.375 -9.491 -15.341 1.00 67.81 87 ALA A CA 1
ATOM 699 C C . ALA A 1 87 ? 4.511 -10.542 -16.456 1.00 67.81 87 ALA A C 1
ATOM 701 O O . ALA A 1 87 ? 5.600 -11.077 -16.693 1.00 67.81 87 ALA A O 1
ATOM 702 N N . ASP A 1 88 ? 3.414 -10.804 -17.168 1.00 62.50 88 ASP A N 1
ATOM 703 C CA . ASP A 1 88 ? 3.460 -11.523 -18.440 1.00 62.50 88 ASP A CA 1
ATOM 704 C C . ASP A 1 88 ? 4.366 -10.789 -19.438 1.00 62.50 88 ASP A C 1
ATOM 706 O O . ASP A 1 88 ? 4.532 -9.572 -19.374 1.00 62.50 88 ASP A O 1
ATOM 710 N N . ALA A 1 89 ? 4.915 -11.505 -20.423 1.00 59.94 89 ALA A N 1
ATOM 711 C CA . ALA A 1 89 ? 5.821 -10.926 -21.425 1.00 59.94 89 ALA A CA 1
ATOM 712 C C . ALA A 1 89 ? 5.212 -9.755 -22.234 1.00 59.94 89 ALA A C 1
ATOM 714 O O . ALA A 1 89 ? 5.948 -8.986 -22.844 1.00 59.94 89 ALA A O 1
ATOM 715 N N . ASN A 1 90 ? 3.880 -9.616 -22.225 1.00 64.38 90 ASN A N 1
ATOM 716 C CA . ASN A 1 90 ? 3.131 -8.533 -22.871 1.00 64.38 90 ASN A CA 1
ATOM 717 C C . ASN A 1 90 ? 2.516 -7.536 -21.874 1.00 64.38 90 ASN A C 1
ATOM 719 O O . ASN A 1 90 ? 1.727 -6.676 -22.274 1.00 64.38 90 ASN A O 1
ATOM 723 N N . ALA A 1 91 ? 2.805 -7.669 -20.580 1.00 65.69 91 ALA A N 1
ATOM 724 C CA . ALA A 1 91 ? 2.256 -6.776 -19.578 1.00 65.69 91 ALA A CA 1
ATOM 725 C C . ALA A 1 91 ? 2.857 -5.367 -19.734 1.00 65.69 91 ALA A C 1
ATOM 727 O O . ALA A 1 91 ? 4.043 -5.220 -20.052 1.00 65.69 91 ALA A O 1
ATOM 728 N N . PRO A 1 92 ? 2.057 -4.311 -19.514 1.00 70.44 92 PRO A N 1
ATOM 729 C CA . PRO A 1 92 ? 2.584 -2.958 -19.427 1.00 70.44 92 PRO A CA 1
ATOM 730 C C . PRO A 1 92 ? 3.661 -2.887 -18.334 1.00 70.44 92 PRO A C 1
ATOM 732 O O . PRO A 1 92 ? 3.542 -3.524 -17.290 1.00 70.44 92 PRO A O 1
ATOM 735 N N . GLY A 1 93 ? 4.724 -2.117 -18.580 1.00 81.69 93 GLY A N 1
ATOM 736 C CA . GLY A 1 93 ? 5.794 -1.938 -17.597 1.00 81.69 93 GLY A CA 1
ATOM 737 C C . GLY A 1 93 ? 5.283 -1.352 -16.276 1.00 81.69 93 GLY A C 1
ATOM 738 O O . GLY A 1 93 ? 4.229 -0.708 -16.243 1.00 81.69 93 GLY A O 1
ATOM 739 N N . GLU A 1 94 ? 6.069 -1.526 -15.208 1.00 83.81 94 GLU A N 1
ATOM 740 C CA . GLU A 1 94 ? 5.726 -1.048 -13.859 1.00 83.81 94 GLU A CA 1
ATOM 741 C C . GLU A 1 94 ? 5.242 0.414 -13.817 1.00 83.81 94 GLU A C 1
ATOM 743 O O . GLU A 1 94 ? 4.238 0.655 -13.152 1.00 83.81 94 GLU A O 1
ATOM 748 N N . PRO A 1 95 ? 5.827 1.378 -14.566 1.00 86.88 95 PRO A N 1
ATOM 749 C CA . PRO A 1 95 ? 5.362 2.765 -14.528 1.00 86.88 95 PRO A CA 1
ATOM 750 C C . PRO A 1 95 ? 3.900 2.930 -14.950 1.00 86.88 95 PRO A C 1
ATOM 752 O O . PRO A 1 95 ? 3.133 3.633 -14.301 1.00 86.88 95 PRO A O 1
ATOM 755 N N . LYS A 1 96 ? 3.476 2.223 -16.002 1.00 86.81 96 LYS A N 1
ATOM 756 C CA . LYS A 1 96 ? 2.102 2.310 -16.512 1.00 86.81 96 LYS A CA 1
ATOM 757 C C . LYS A 1 96 ? 1.114 1.579 -15.606 1.00 86.81 96 LYS A C 1
ATOM 759 O O . LYS A 1 96 ? -0.023 2.015 -15.441 1.00 86.81 96 LYS A O 1
ATOM 764 N N . GLN A 1 97 ? 1.549 0.482 -14.990 1.00 88.56 97 GLN A N 1
ATOM 765 C CA . GLN A 1 97 ? 0.784 -0.171 -13.934 1.00 88.56 97 GLN A CA 1
ATOM 766 C C . GLN A 1 97 ? 0.623 0.752 -12.717 1.00 88.56 97 GLN A C 1
ATOM 768 O O . GLN A 1 97 ? -0.473 0.838 -12.160 1.00 88.56 97 GLN A O 1
ATOM 773 N N . ALA A 1 98 ? 1.676 1.487 -12.354 1.00 90.62 98 ALA A N 1
ATOM 774 C CA . ALA A 1 98 ? 1.654 2.456 -11.271 1.00 90.62 98 ALA A CA 1
ATOM 775 C C . ALA A 1 98 ? 0.678 3.604 -11.547 1.00 90.62 98 ALA A C 1
ATOM 777 O O . ALA A 1 98 ? -0.085 3.951 -10.655 1.00 90.62 98 ALA A O 1
ATOM 778 N N . GLU A 1 99 ? 0.628 4.138 -12.772 1.00 90.00 99 GLU A N 1
ATOM 779 C CA . GLU A 1 99 ? -0.345 5.171 -13.167 1.00 90.00 99 GLU A CA 1
ATOM 780 C C . GLU A 1 99 ? -1.796 4.696 -13.005 1.00 90.00 99 GLU A C 1
ATOM 782 O O . GLU A 1 99 ? -2.627 5.408 -12.439 1.00 90.00 99 GLU A O 1
ATOM 787 N N . VAL A 1 100 ? -2.110 3.477 -13.459 1.00 90.56 100 VAL A N 1
ATOM 788 C CA . VAL A 1 100 ? -3.456 2.891 -13.315 1.00 90.56 100 VAL A CA 1
ATOM 789 C C . VAL A 1 100 ? -3.821 2.732 -11.838 1.00 90.56 100 VAL A C 1
ATOM 791 O O . VAL A 1 100 ? -4.938 3.058 -11.430 1.00 90.56 100 VAL A O 1
ATOM 794 N N . TRP A 1 101 ? -2.875 2.271 -11.022 1.00 91.75 101 TRP A N 1
ATOM 795 C CA . TRP A 1 101 ? -3.055 2.157 -9.578 1.00 91.75 101 TRP A CA 1
ATOM 796 C C . TRP A 1 101 ? -3.193 3.517 -8.891 1.00 91.75 101 TRP A C 1
ATOM 798 O O . TRP A 1 101 ? -4.052 3.671 -8.026 1.00 91.75 101 TRP A O 1
ATOM 808 N N . LEU A 1 102 ? -2.415 4.519 -9.299 1.00 90.81 102 LEU A N 1
ATOM 809 C CA . LEU A 1 102 ? -2.482 5.879 -8.772 1.00 90.81 102 LEU A CA 1
ATOM 810 C C . LEU A 1 102 ? -3.861 6.490 -9.034 1.00 90.81 102 LEU A C 1
ATOM 812 O O . LEU A 1 102 ? -4.481 7.009 -8.111 1.00 90.81 102 LEU A O 1
ATOM 816 N N . LEU A 1 103 ? -4.379 6.360 -10.261 1.00 89.69 103 LEU A N 1
ATOM 817 C CA . LEU A 1 103 ? -5.726 6.811 -10.624 1.00 89.69 103 LEU A CA 1
ATOM 818 C C . LEU A 1 103 ? -6.806 6.112 -9.790 1.00 89.69 103 LEU A C 1
ATOM 820 O O . LEU A 1 103 ? -7.758 6.753 -9.349 1.00 89.69 103 LEU A O 1
ATOM 824 N N . ARG A 1 104 ? -6.645 4.809 -9.537 1.00 89.19 104 ARG A N 1
ATOM 825 C CA . ARG A 1 104 ? -7.568 4.026 -8.709 1.00 89.19 104 ARG A CA 1
ATOM 826 C C . ARG A 1 104 ? -7.574 4.482 -7.250 1.00 89.19 104 ARG A C 1
ATOM 828 O O . ARG A 1 104 ? -8.643 4.589 -6.663 1.00 89.19 104 ARG A O 1
ATOM 835 N N . VAL A 1 105 ? -6.400 4.720 -6.667 1.00 87.62 105 VAL A N 1
ATOM 836 C CA . VAL A 1 105 ? -6.251 5.094 -5.249 1.00 87.62 105 VAL A CA 1
ATOM 837 C C . VAL A 1 105 ? -6.589 6.568 -5.013 1.00 87.62 105 VAL A C 1
ATOM 839 O O . VAL A 1 105 ? -7.129 6.895 -3.963 1.00 87.62 105 VAL A O 1
ATOM 842 N N . ALA A 1 106 ? -6.313 7.449 -5.978 1.00 78.88 106 ALA A N 1
ATOM 843 C CA . ALA A 1 106 ? -6.650 8.871 -5.898 1.00 78.88 106 ALA A CA 1
ATOM 844 C C . ALA A 1 106 ? -8.125 9.169 -6.227 1.00 78.88 106 ALA A C 1
ATOM 846 O O . ALA A 1 106 ? -8.643 10.203 -5.812 1.00 78.88 106 ALA A O 1
ATOM 847 N N . GLY A 1 107 ? -8.790 8.295 -6.991 1.00 67.00 107 GLY A N 1
ATOM 848 C CA . GLY A 1 107 ? -10.202 8.425 -7.362 1.00 67.00 107 GLY A CA 1
ATOM 849 C C . GLY A 1 107 ? -11.200 7.741 -6.418 1.00 67.00 107 GLY A C 1
ATOM 850 O O . GLY A 1 107 ? -12.399 7.827 -6.682 1.00 67.00 107 GLY A O 1
ATOM 851 N N . ALA A 1 108 ? -10.730 7.050 -5.372 1.00 53.25 108 ALA A N 1
ATOM 852 C CA . ALA A 1 108 ? -11.536 6.304 -4.396 1.00 53.25 108 ALA A CA 1
ATOM 853 C C . ALA A 1 108 ? -11.625 7.028 -3.046 1.00 53.25 108 ALA A C 1
ATOM 855 O O . ALA A 1 108 ? -12.717 6.983 -2.437 1.00 53.25 108 ALA A O 1
#

Foldseek 3Di:
DDPLVVLVVVLVVLVVVLLVLLLVVLVVQLVPDDQQQCQCVVPPPDDHPVSLVVNVVSQVVSQVSCVVNVHDHDVVSVVSNVSHDHDDPPGDDRSVVSVVVSCVSVVD

Radius of gyration: 15.43 Å; chains: 1; bounding box: 37×22×47 Å

Organism: NCBI:txid2315330

Secondary structure (DSSP, 8-state):
--HHHHHHHHHHHHHHHHHHHHHHHHHHHHTT---SS-TTTTSTT----HHHHHHHHHHHHHHHHHHHHTPPP-HHHHHHHHH-S---TTSPPHHHHHHHHHHHHH--

pLDDT: mean 85.19, std 9.46, range [53.25, 94.69]

Sequence (108 aa):
MNKQERLYQQAEELEREYRIVLTTALSECAAGRWGLFGHNEHLHGYESPKELGDLRALAQAINRFRARVGVGPFSLHDEFEAARGRADANAPGEPKQAEVWLLRVAGA